Protein AF-A0A4Q4CRZ6-F1 (afdb_monomer_lite)

Secondary structure (DSSP, 8-state):
--HHHHHHHHHTTSSPPPEEETTEEE--HHHHHHHHHHHHHHHTT--HHHHHHHHTTS-TT--HHHHHHHHHHHGGGPPPP-----HHHHHHHHTS---HHHHHHHHHSPPS-----TT------S---

Foldseek 3Di:
DDPVVLVVCVVLVLAAFFDDDPPDGDDDLRRVLSVVLQVQCVQLVDDPVSSSVVCVVPDNPDDSVRSVVVVVVCVVSRDPDDDDDDQVVVCVVVVHNQDPVNVVVVLVPDPPDDDDDPPDDDDPDPDDD

pLDDT: mean 74.37, std 18.29, range [30.5, 92.0]

Sequence (129 aa):
MTVRTVRFYAGRGLIPPPRREGRNGFYGSDHLARLELVRELQAHGLTLSAIEGYLERIPSDATPEEVALHRTLLAPWSPDLPEQMDRATLEVRSGRTLSRFLRYRLCLLPPIRWRSYPGWKKRRSICCF

Radius of gyration: 19.81 Å; chains: 1; bounding box: 44×30×51 Å

Structure (mmCIF, N/CA/C/O backbone):
data_AF-A0A4Q4CRZ6-F1
#
_entry.id   AF-A0A4Q4CRZ6-F1
#
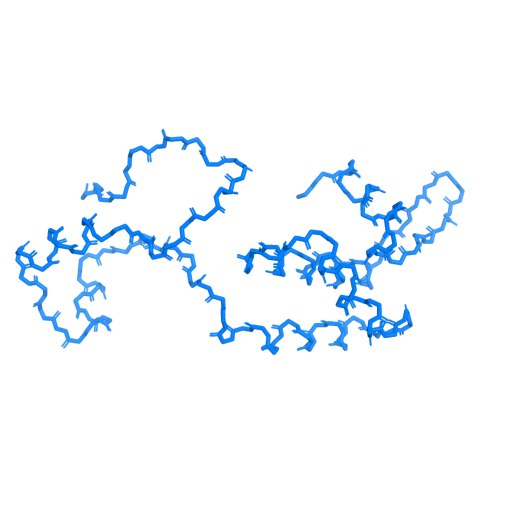loop_
_atom_site.group_PDB
_atom_site.id
_atom_site.type_symbol
_atom_site.label_atom_id
_atom_site.label_alt_id
_atom_site.label_comp_id
_atom_site.label_asym_id
_atom_site.label_entity_id
_atom_site.label_seq_id
_atom_site.pdbx_PDB_ins_code
_atom_site.Cartn_x
_atom_site.Cartn_y
_atom_site.Cartn_z
_atom_site.occupancy
_atom_site.B_iso_or_equiv
_atom_site.auth_seq_id
_atom_site.auth_comp_id
_atom_site.auth_asym_id
_atom_site.auth_atom_id
_atom_site.pdbx_PDB_model_num
ATOM 1 N N . MET A 1 1 ? 0.915 10.493 -2.951 1.00 73.62 1 MET A N 1
ATOM 2 C CA . MET A 1 1 ? -0.490 10.060 -2.757 1.00 73.62 1 MET A CA 1
ATOM 3 C C . MET A 1 1 ? -1.315 11.264 -2.331 1.00 73.62 1 MET A C 1
ATOM 5 O O . MET A 1 1 ? -0.732 12.187 -1.783 1.00 73.62 1 MET A O 1
ATOM 9 N N . THR A 1 2 ? -2.624 11.289 -2.592 1.00 88.38 2 THR A N 1
ATOM 10 C CA . THR A 1 2 ? -3.492 12.414 -2.182 1.00 88.38 2 THR A CA 1
ATOM 11 C C . THR A 1 2 ? -4.305 12.066 -0.934 1.00 88.38 2 THR A C 1
ATOM 13 O O . THR A 1 2 ? -4.561 10.889 -0.678 1.00 88.38 2 THR A O 1
ATOM 16 N N . VAL A 1 3 ? -4.789 13.079 -0.204 1.00 87.50 3 VAL A N 1
ATOM 17 C CA . VAL A 1 3 ? -5.679 12.899 0.964 1.00 87.50 3 VAL A CA 1
ATOM 18 C C . VAL A 1 3 ? -6.948 12.126 0.595 1.00 87.50 3 VAL A C 1
ATOM 20 O O . VAL A 1 3 ? -7.399 11.269 1.352 1.00 87.50 3 VAL A O 1
ATOM 23 N N . ARG A 1 4 ? -7.512 12.382 -0.594 1.00 87.38 4 ARG A N 1
ATOM 24 C CA . ARG A 1 4 ? -8.689 11.660 -1.096 1.00 87.38 4 ARG A CA 1
ATOM 25 C C . ARG A 1 4 ? -8.406 10.165 -1.236 1.00 87.38 4 ARG A C 1
ATOM 27 O O . ARG A 1 4 ? -9.250 9.363 -0.858 1.00 87.38 4 ARG A O 1
ATOM 34 N N . THR A 1 5 ? -7.226 9.797 -1.735 1.00 89.56 5 THR A N 1
ATOM 35 C CA . THR A 1 5 ? -6.828 8.389 -1.867 1.00 89.56 5 THR A CA 1
ATOM 36 C C . THR A 1 5 ? -6.626 7.726 -0.507 1.00 89.56 5 THR A C 1
ATOM 38 O O . THR A 1 5 ? -7.094 6.612 -0.312 1.00 89.56 5 THR A O 1
ATOM 41 N N . VAL A 1 6 ? -6.003 8.421 0.451 1.00 88.94 6 VAL A N 1
ATOM 42 C CA . VAL A 1 6 ? -5.831 7.901 1.820 1.00 88.94 6 VAL A CA 1
ATOM 43 C C . VAL A 1 6 ? -7.191 7.654 2.479 1.00 88.94 6 VAL A C 1
ATOM 45 O O . VAL A 1 6 ? -7.430 6.570 2.999 1.00 88.94 6 VAL A O 1
ATOM 48 N N . ARG A 1 7 ? -8.127 8.609 2.382 1.00 88.38 7 ARG A N 1
ATOM 49 C CA . ARG A 1 7 ? -9.500 8.438 2.896 1.00 88.38 7 ARG A CA 1
ATOM 50 C C . ARG A 1 7 ? -10.256 7.314 2.192 1.00 88.38 7 ARG A C 1
ATOM 52 O O . ARG A 1 7 ? -10.999 6.590 2.840 1.00 88.38 7 ARG A O 1
ATOM 59 N N . PHE A 1 8 ? -10.061 7.167 0.884 1.00 91.00 8 PHE A N 1
ATOM 60 C CA . PHE A 1 8 ? -10.638 6.065 0.119 1.00 91.00 8 PHE A CA 1
ATOM 61 C C . PHE A 1 8 ? -10.120 4.705 0.612 1.00 91.00 8 PHE A C 1
ATOM 63 O O . PHE A 1 8 ? -10.913 3.788 0.792 1.00 91.00 8 PHE A O 1
ATOM 70 N N . TYR A 1 9 ? -8.822 4.585 0.904 1.00 91.62 9 TYR A N 1
ATOM 71 C CA . TYR A 1 9 ? -8.246 3.369 1.488 1.00 91.62 9 TYR A CA 1
ATOM 72 C C . TYR A 1 9 ? -8.724 3.120 2.920 1.00 91.62 9 TYR A C 1
ATOM 74 O O . TYR A 1 9 ? -9.000 1.974 3.263 1.00 91.62 9 TYR A O 1
ATOM 82 N N . ALA A 1 10 ? -8.892 4.176 3.723 1.00 88.50 10 ALA A N 1
ATOM 83 C CA . ALA A 1 10 ? -9.462 4.074 5.067 1.00 88.50 10 ALA A CA 1
ATOM 84 C C . ALA A 1 10 ? -10.902 3.544 5.029 1.00 88.50 10 ALA A C 1
ATOM 86 O O . ALA A 1 10 ? -11.246 2.630 5.767 1.00 88.50 10 ALA A O 1
ATOM 87 N N . GLY A 1 11 ? -11.732 4.079 4.126 1.00 87.94 11 GLY A N 1
ATOM 88 C CA . GLY A 1 11 ? -13.120 3.639 3.957 1.00 87.94 11 GLY A CA 1
ATOM 89 C C . GLY A 1 11 ? -13.256 2.198 3.460 1.00 87.94 11 GLY A C 1
ATOM 90 O O . GLY A 1 11 ? -14.310 1.599 3.633 1.00 87.94 11 GLY A O 1
ATOM 91 N N . ARG A 1 12 ? -12.193 1.643 2.872 1.00 88.50 12 ARG A N 1
ATOM 92 C CA . ARG A 1 12 ? -12.121 0.262 2.386 1.00 88.50 12 ARG A CA 1
ATOM 93 C C . ARG A 1 12 ? -11.367 -0.677 3.343 1.00 88.50 12 ARG A C 1
ATOM 95 O O . ARG A 1 12 ? -11.023 -1.779 2.956 1.00 88.50 12 ARG A O 1
ATOM 102 N N . GLY A 1 13 ? -11.009 -0.225 4.547 1.00 87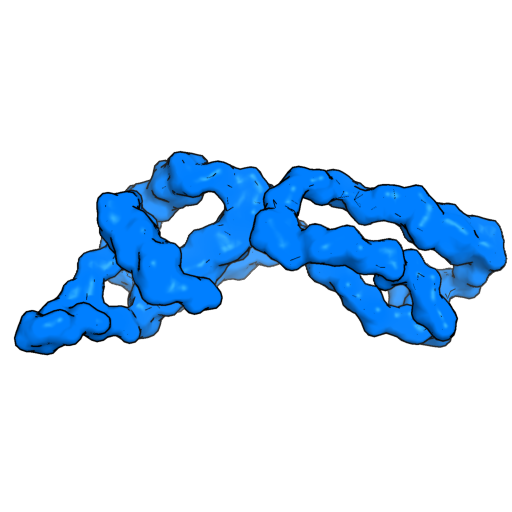.50 13 GLY A N 1
ATOM 103 C CA . GLY A 1 13 ? -10.324 -1.063 5.544 1.00 87.50 13 GLY A CA 1
ATOM 104 C C . GLY A 1 13 ? -8.865 -1.427 5.230 1.00 87.50 13 GLY A C 1
ATOM 105 O O . GLY A 1 13 ? -8.257 -2.208 5.957 1.00 87.50 13 GLY A O 1
ATOM 106 N N . LEU A 1 14 ? -8.256 -0.847 4.188 1.00 88.00 14 LEU A N 1
ATOM 107 C CA . LEU A 1 14 ? -6.861 -1.143 3.823 1.00 88.00 14 LEU A CA 1
ATOM 108 C C . LEU A 1 14 ? -5.865 -0.568 4.841 1.00 88.00 14 LEU A C 1
ATOM 110 O O . LEU A 1 14 ? -4.779 -1.109 5.046 1.00 88.00 14 LEU A O 1
ATOM 114 N N . ILE A 1 15 ? -6.234 0.532 5.493 1.00 89.94 15 ILE A N 1
ATOM 115 C CA . ILE A 1 15 ? -5.440 1.171 6.544 1.00 89.94 15 ILE A CA 1
ATOM 116 C C . ILE A 1 15 ? -6.225 1.191 7.856 1.00 89.94 15 ILE A C 1
ATOM 118 O O . ILE A 1 15 ? -7.458 1.212 7.809 1.00 89.94 15 ILE A O 1
ATOM 122 N N . PRO A 1 16 ? -5.538 1.208 9.013 1.00 84.81 16 PRO A N 1
ATOM 123 C CA . PRO A 1 16 ? -6.199 1.265 10.306 1.00 84.81 16 PRO A CA 1
ATOM 124 C C . PRO A 1 16 ? -7.014 2.561 10.415 1.00 84.81 16 PRO A C 1
ATOM 126 O O . PRO A 1 16 ? -6.698 3.554 9.741 1.00 84.81 16 PRO A O 1
ATOM 129 N N . PRO A 1 17 ? -8.065 2.584 11.249 1.00 83.56 17 PRO A N 1
ATOM 130 C CA . PRO A 1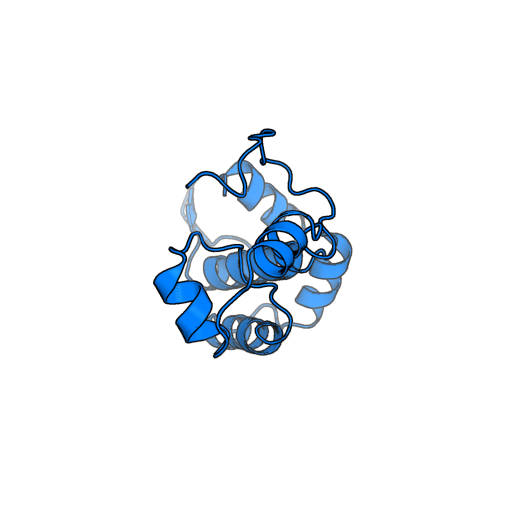 17 ? -8.795 3.813 11.505 1.00 83.56 17 PRO A CA 1
ATOM 131 C C . PRO A 1 17 ? -7.851 4.860 12.127 1.00 83.56 17 PRO A C 1
ATOM 133 O O . PRO A 1 17 ? -7.133 4.546 13.078 1.00 83.56 17 PRO A O 1
ATOM 136 N N . PRO A 1 18 ? -7.858 6.114 11.637 1.00 85.44 18 PRO A N 1
ATOM 137 C CA . PRO A 1 18 ? -6.989 7.152 12.173 1.00 85.44 18 PRO A CA 1
ATOM 138 C C . PRO A 1 18 ? -7.373 7.491 13.611 1.00 85.44 18 PRO A C 1
ATOM 140 O O . PRO A 1 18 ? -8.562 7.542 13.952 1.00 85.44 18 PRO A O 1
ATOM 143 N N . ARG A 1 19 ? -6.376 7.829 14.436 1.00 84.31 19 ARG A N 1
ATOM 144 C CA . ARG A 1 19 ? -6.642 8.406 15.759 1.00 84.31 19 ARG A CA 1
ATOM 145 C C . ARG A 1 19 ? -7.289 9.772 15.574 1.00 84.31 19 ARG A C 1
ATOM 147 O O . ARG A 1 19 ? -6.759 10.626 14.868 1.00 84.31 19 ARG A O 1
ATOM 154 N N . ARG A 1 20 ? -8.466 9.967 16.160 1.00 84.56 20 ARG A N 1
ATOM 155 C CA . ARG A 1 20 ? -9.199 11.232 16.062 1.00 84.56 20 ARG A CA 1
ATOM 156 C C . ARG A 1 20 ? -8.844 12.107 17.254 1.00 84.56 20 ARG A C 1
ATOM 158 O O . ARG A 1 20 ? -9.126 11.732 18.384 1.00 84.56 20 ARG A O 1
ATOM 165 N N . GLU A 1 21 ? -8.300 13.284 16.983 1.00 82.69 21 GLU A N 1
ATOM 166 C CA . GLU A 1 21 ? -8.156 14.353 17.969 1.00 82.69 21 GLU A CA 1
ATOM 167 C C . GLU A 1 21 ? -8.991 15.545 17.496 1.00 82.69 21 GLU A C 1
ATOM 169 O O . GLU A 1 21 ? -8.685 16.225 16.508 1.00 82.69 21 GLU A O 1
ATOM 174 N N . GLY A 1 22 ? -10.128 15.751 18.164 1.00 86.88 22 GLY A N 1
ATOM 175 C CA . GLY A 1 22 ? -11.115 16.752 17.772 1.00 86.88 22 GLY A CA 1
ATOM 176 C C . GLY A 1 22 ? -11.645 16.517 16.353 1.00 86.88 22 GLY A C 1
ATOM 177 O O . GLY A 1 22 ? -12.297 15.512 16.074 1.00 86.88 22 GLY A O 1
ATOM 178 N N . ARG A 1 23 ? -11.382 17.470 15.449 1.00 81.75 23 ARG A N 1
ATOM 179 C CA . ARG A 1 23 ? -11.818 17.420 14.038 1.00 81.75 23 ARG A CA 1
ATOM 180 C C . ARG A 1 23 ? -10.761 16.843 13.090 1.00 81.75 23 ARG A C 1
ATOM 182 O O . ARG A 1 23 ? -11.057 16.650 11.910 1.00 81.75 23 ARG A O 1
ATOM 189 N N . ASN A 1 24 ? -9.558 16.560 13.590 1.00 82.62 24 ASN A N 1
ATOM 190 C CA . ASN A 1 24 ? -8.432 16.103 12.785 1.00 82.62 24 ASN A CA 1
ATOM 191 C C . ASN A 1 24 ? -8.184 14.605 13.005 1.00 82.62 24 ASN A C 1
ATOM 193 O O . ASN A 1 24 ? -8.196 14.105 14.128 1.00 82.62 24 ASN A O 1
ATOM 197 N N . GLY A 1 25 ? -7.974 13.878 11.906 1.00 83.94 25 GLY A N 1
ATOM 198 C CA . GLY A 1 25 ? -7.527 12.487 11.939 1.00 83.94 25 GLY A CA 1
ATOM 199 C C . GLY A 1 25 ? -6.010 12.426 11.813 1.00 83.94 25 GLY A C 1
ATOM 200 O O . GLY A 1 25 ? -5.468 12.901 10.814 1.00 83.94 25 GLY A O 1
ATOM 201 N N . PHE A 1 26 ? -5.349 11.838 12.802 1.00 86.38 26 PHE A N 1
ATOM 202 C CA . PHE A 1 26 ? -3.908 11.636 12.843 1.00 86.38 26 PHE A CA 1
ATOM 203 C C . PHE A 1 26 ? -3.539 10.259 12.292 1.00 86.38 26 PHE A C 1
ATOM 205 O O . PHE A 1 26 ? -4.068 9.229 12.720 1.00 86.38 26 PHE A O 1
ATOM 212 N N . TYR A 1 27 ? -2.599 10.264 11.348 1.00 88.44 27 TYR A N 1
ATOM 213 C CA . TYR A 1 27 ? -2.010 9.071 10.753 1.00 88.44 27 TYR A CA 1
ATOM 214 C C . TYR A 1 27 ? -0.580 8.928 11.279 1.00 88.44 27 TYR A C 1
ATOM 216 O O . TYR A 1 27 ? 0.269 9.770 11.001 1.00 88.44 27 TYR A O 1
ATOM 224 N N . GLY A 1 28 ? -0.341 7.889 12.076 1.00 88.81 28 GLY A N 1
ATOM 225 C CA . GLY A 1 28 ? 0.982 7.516 12.588 1.00 8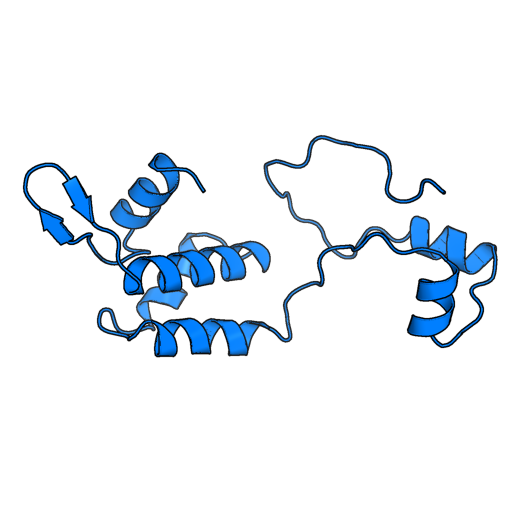8.81 28 GLY A CA 1
ATOM 226 C C . GLY A 1 28 ? 1.748 6.543 11.683 1.00 88.81 28 GLY A C 1
ATOM 227 O O . GLY A 1 28 ? 1.317 6.236 10.569 1.00 88.81 28 GLY A O 1
ATOM 228 N N . SER A 1 29 ? 2.856 6.016 12.204 1.00 89.69 29 SER A N 1
ATOM 229 C CA . SER A 1 29 ? 3.737 5.032 11.553 1.00 89.69 29 SER A CA 1
ATOM 230 C C . SER A 1 29 ? 3.003 3.791 11.042 1.00 89.69 29 SER A C 1
ATOM 232 O O . SER A 1 29 ? 3.268 3.355 9.925 1.00 89.69 29 SER A O 1
ATOM 234 N N . ASP A 1 30 ? 2.022 3.282 11.790 1.00 88.00 30 ASP A N 1
ATOM 235 C CA . ASP A 1 30 ? 1.240 2.091 11.410 1.00 88.00 30 ASP A CA 1
ATOM 236 C C . ASP A 1 30 ? 0.498 2.303 10.082 1.00 88.00 30 ASP A C 1
ATOM 238 O O . ASP A 1 30 ? 0.420 1.429 9.214 1.00 88.00 30 ASP A O 1
ATOM 242 N N . HIS A 1 31 ? -0.008 3.522 9.884 1.00 91.00 31 HIS A N 1
ATOM 243 C CA . HIS A 1 31 ? -0.701 3.900 8.660 1.00 91.00 31 HIS A CA 1
ATOM 244 C C . HIS A 1 31 ? 0.282 4.020 7.497 1.00 91.00 31 HIS A C 1
ATOM 246 O O . HIS A 1 31 ? -0.041 3.607 6.385 1.00 91.00 31 HIS A O 1
ATOM 252 N N . LEU A 1 32 ? 1.473 4.576 7.743 1.00 90.75 32 LEU A N 1
ATOM 253 C CA . LEU A 1 32 ? 2.514 4.709 6.725 1.00 90.75 32 LEU A CA 1
ATOM 254 C C . LEU A 1 32 ? 2.992 3.337 6.242 1.00 90.75 32 LEU A C 1
ATOM 256 O O . LEU A 1 32 ? 3.017 3.111 5.034 1.00 90.75 32 LEU A O 1
ATOM 260 N N . ALA A 1 33 ? 3.263 2.404 7.157 1.00 90.69 33 ALA A N 1
ATOM 261 C CA . ALA A 1 33 ? 3.702 1.054 6.811 1.00 90.69 33 ALA A CA 1
ATOM 262 C C . ALA A 1 33 ? 2.679 0.328 5.919 1.00 90.69 33 ALA A C 1
ATOM 264 O O . ALA A 1 33 ? 3.037 -0.211 4.868 1.00 90.69 33 ALA A O 1
ATOM 265 N N . ARG A 1 34 ? 1.384 0.390 6.269 1.00 91.44 34 ARG A N 1
ATOM 266 C CA . ARG A 1 34 ? 0.314 -0.184 5.432 1.00 91.44 34 ARG A CA 1
ATOM 267 C C . ARG A 1 34 ? 0.173 0.528 4.087 1.00 91.44 34 ARG A C 1
ATOM 269 O O . ARG A 1 34 ? -0.013 -0.137 3.071 1.00 91.44 34 ARG A O 1
ATOM 276 N N . LEU A 1 35 ? 0.278 1.858 4.042 1.00 92.00 35 LEU A N 1
ATOM 277 C CA . LEU A 1 35 ? 0.218 2.606 2.780 1.00 92.00 35 LEU A CA 1
ATOM 278 C C . LEU A 1 35 ? 1.367 2.238 1.840 1.00 92.00 35 LEU A C 1
ATOM 280 O O . LEU A 1 35 ? 1.150 2.123 0.634 1.00 92.00 35 LEU A O 1
ATOM 284 N N . GLU A 1 36 ? 2.571 2.059 2.371 1.00 89.88 36 GLU A N 1
ATOM 285 C CA . GLU A 1 36 ? 3.727 1.638 1.583 1.00 89.88 36 GLU A CA 1
ATOM 286 C C . GLU A 1 36 ? 3.550 0.216 1.049 1.00 89.88 36 GLU A C 1
ATOM 288 O O . GLU A 1 36 ? 3.722 0.003 -0.151 1.00 89.88 36 GLU A O 1
ATOM 293 N N . LEU A 1 37 ? 3.087 -0.719 1.885 1.00 90.19 37 LEU A N 1
ATOM 294 C CA . LEU A 1 37 ? 2.785 -2.089 1.460 1.00 90.19 37 LEU A CA 1
ATOM 295 C C . LEU A 1 37 ? 1.716 -2.125 0.356 1.00 90.19 37 LEU A C 1
ATOM 297 O O . LEU A 1 37 ? 1.894 -2.791 -0.662 1.00 90.19 37 LEU A O 1
ATOM 301 N N . VAL A 1 38 ? 0.632 -1.354 0.499 1.00 90.75 38 VAL A N 1
ATOM 302 C CA . VAL A 1 38 ? -0.407 -1.234 -0.540 1.00 90.75 38 VAL A CA 1
ATOM 303 C C . VAL A 1 38 ? 0.183 -0.720 -1.854 1.00 90.75 38 VAL A C 1
ATOM 305 O O . VAL A 1 38 ? -0.185 -1.212 -2.920 1.00 90.75 38 VAL A O 1
ATOM 308 N N . ARG A 1 39 ? 1.089 0.265 -1.807 1.00 87.69 39 ARG A N 1
ATOM 309 C CA . ARG A 1 39 ? 1.720 0.817 -3.016 1.00 87.69 39 ARG A CA 1
ATOM 310 C C . ARG A 1 39 ? 2.625 -0.198 -3.700 1.00 87.69 39 ARG A C 1
ATOM 312 O O . ARG A 1 39 ? 2.586 -0.273 -4.925 1.00 87.69 39 ARG A O 1
ATOM 319 N N . GLU A 1 40 ? 3.392 -0.970 -2.942 1.00 85.75 40 GLU A N 1
ATOM 320 C CA . GLU A 1 40 ? 4.225 -2.033 -3.508 1.00 85.75 40 GLU A CA 1
ATOM 321 C C . GLU A 1 40 ? 3.375 -3.128 -4.144 1.00 85.75 40 GLU A C 1
ATOM 323 O O . GLU A 1 40 ? 3.556 -3.442 -5.317 1.00 85.75 40 GLU A O 1
ATOM 328 N N . LEU A 1 41 ? 2.354 -3.623 -3.444 1.00 87.44 41 LEU A N 1
ATOM 329 C CA . LEU A 1 41 ? 1.439 -4.625 -3.996 1.00 87.44 41 LEU A CA 1
ATOM 330 C C . LEU A 1 41 ? 0.750 -4.132 -5.284 1.00 87.44 41 LEU A C 1
ATOM 332 O O . LEU A 1 41 ? 0.620 -4.882 -6.254 1.00 87.44 41 LEU A O 1
ATOM 336 N N . GLN A 1 42 ? 0.365 -2.853 -5.344 1.00 86.69 42 GLN A N 1
ATOM 337 C CA . GLN A 1 42 ? -0.137 -2.240 -6.580 1.00 86.69 42 GLN A CA 1
ATOM 338 C C . GLN A 1 42 ? 0.923 -2.180 -7.683 1.00 86.69 42 GLN A C 1
ATOM 340 O O . GLN A 1 42 ? 0.588 -2.391 -8.849 1.00 86.69 42 GLN A O 1
ATOM 345 N N . ALA A 1 43 ? 2.184 -1.904 -7.343 1.00 82.12 43 ALA A N 1
ATOM 346 C CA . ALA A 1 43 ? 3.287 -1.895 -8.301 1.00 82.12 43 ALA A CA 1
ATOM 347 C C . ALA A 1 43 ? 3.528 -3.287 -8.912 1.00 82.12 43 ALA A C 1
ATOM 349 O O . ALA A 1 43 ? 3.825 -3.369 -10.104 1.00 82.12 43 ALA A O 1
ATOM 350 N N . HIS A 1 44 ? 3.279 -4.361 -8.152 1.00 80.44 44 HIS A N 1
ATOM 351 C CA . HIS A 1 44 ? 3.257 -5.744 -8.653 1.00 80.44 44 HIS A CA 1
ATOM 352 C C . HIS A 1 44 ? 2.009 -6.086 -9.494 1.00 80.44 44 HIS A C 1
ATOM 354 O O . HIS A 1 44 ? 1.879 -7.203 -9.997 1.00 80.44 44 HIS A O 1
ATOM 360 N N . GLY A 1 45 ? 1.082 -5.141 -9.681 1.00 83.25 45 GLY A N 1
ATOM 361 C CA . GLY A 1 45 ? -0.102 -5.308 -10.523 1.00 83.25 45 GLY A CA 1
ATOM 362 C C . GLY A 1 45 ? -1.291 -5.978 -9.833 1.00 83.25 45 GLY A C 1
ATOM 363 O O . GLY A 1 45 ? -2.228 -6.398 -10.519 1.00 83.25 45 GLY A O 1
ATOM 364 N N . LEU A 1 46 ? -1.285 -6.075 -8.499 1.00 85.38 46 LEU A N 1
ATOM 365 C CA . LEU A 1 46 ? -2.428 -6.591 -7.748 1.00 85.38 46 LEU A CA 1
ATOM 366 C C . LEU A 1 46 ? -3.599 -5.604 -7.796 1.00 85.38 46 LEU A C 1
ATOM 368 O O . LEU A 1 46 ? -3.442 -4.384 -7.697 1.00 85.38 46 LEU A O 1
ATOM 372 N N . THR A 1 47 ? -4.808 -6.148 -7.937 1.00 89.62 47 THR A N 1
ATOM 373 C CA . THR A 1 47 ? -6.035 -5.354 -7.842 1.00 89.62 47 THR A CA 1
ATOM 374 C C . THR A 1 47 ? -6.295 -4.975 -6.388 1.00 89.62 47 THR A C 1
ATOM 376 O O . THR A 1 47 ? -5.897 -5.684 -5.469 1.00 89.62 47 THR A O 1
ATOM 379 N N . LEU A 1 48 ? -7.031 -3.886 -6.159 1.00 89.06 48 LEU A N 1
ATOM 380 C CA . LEU A 1 48 ? -7.378 -3.461 -4.799 1.00 89.06 48 LEU A CA 1
ATOM 381 C C . LEU A 1 48 ? -8.096 -4.547 -3.983 1.00 89.06 48 LEU A C 1
ATOM 383 O O . LEU A 1 48 ? -7.866 -4.628 -2.787 1.00 89.06 48 LEU A O 1
ATOM 387 N N . SER A 1 49 ? -8.921 -5.385 -4.617 1.00 90.56 49 SER A N 1
ATOM 388 C CA . SER A 1 49 ? -9.613 -6.488 -3.934 1.00 90.56 49 SER A CA 1
ATOM 389 C C . SER A 1 49 ? -8.661 -7.627 -3.553 1.00 90.56 49 SER A C 1
ATOM 391 O O . SER A 1 49 ? -8.793 -8.191 -2.475 1.00 90.56 49 SER A O 1
ATOM 393 N N . ALA A 1 50 ? -7.666 -7.933 -4.392 1.00 88.75 50 ALA A N 1
ATOM 394 C CA . ALA A 1 50 ? -6.633 -8.905 -4.037 1.00 88.75 50 ALA A CA 1
ATOM 395 C C . ALA A 1 50 ? -5.743 -8.392 -2.891 1.00 88.75 50 ALA A C 1
ATOM 397 O O . ALA A 1 50 ? -5.347 -9.160 -2.020 1.00 88.75 50 ALA A O 1
ATOM 398 N N . ILE A 1 51 ? -5.458 -7.086 -2.880 1.00 90.62 51 ILE A N 1
ATOM 399 C CA . ILE A 1 51 ? -4.708 -6.430 -1.801 1.00 90.62 51 ILE A CA 1
ATOM 400 C C . ILE A 1 51 ? -5.496 -6.472 -0.492 1.00 90.62 51 ILE A C 1
ATOM 402 O O . ILE A 1 51 ? -4.917 -6.766 0.544 1.00 90.62 51 ILE A O 1
ATOM 406 N N . GLU A 1 52 ? -6.801 -6.215 -0.537 1.00 91.00 52 GLU A N 1
ATOM 407 C CA . GLU A 1 52 ? -7.701 -6.299 0.618 1.00 91.00 52 GLU A CA 1
ATOM 408 C C . GLU A 1 52 ? -7.622 -7.683 1.278 1.00 91.00 52 GLU A C 1
ATOM 410 O O . GLU A 1 52 ? -7.220 -7.776 2.435 1.00 91.00 52 GLU A O 1
ATOM 415 N N . GLY A 1 53 ? -7.823 -8.760 0.509 1.00 90.00 53 GLY A N 1
ATOM 416 C CA . GLY A 1 53 ? -7.710 -10.128 1.031 1.00 90.00 53 GLY A CA 1
ATOM 417 C C . GLY A 1 53 ? -6.297 -10.523 1.487 1.00 90.00 53 GLY A C 1
ATOM 418 O O . GLY A 1 53 ? -6.136 -11.375 2.358 1.00 90.00 53 GLY A O 1
ATOM 419 N N . TYR A 1 54 ? -5.246 -9.905 0.936 1.00 90.00 54 TYR A N 1
ATOM 420 C CA . TYR A 1 54 ? -3.886 -10.091 1.449 1.00 90.00 54 TYR A CA 1
ATOM 421 C C . TYR A 1 54 ? -3.709 -9.424 2.819 1.00 90.00 54 TYR A C 1
ATOM 423 O O . TYR A 1 54 ? -3.154 -10.032 3.732 1.00 90.00 54 TYR A O 1
ATOM 431 N N . LEU A 1 55 ? -4.198 -8.191 2.972 1.00 89.44 55 LEU A N 1
ATOM 432 C CA . LEU A 1 55 ? -4.088 -7.430 4.216 1.00 89.44 55 LEU A CA 1
ATOM 433 C C . LEU A 1 55 ? -4.961 -7.992 5.340 1.00 89.44 55 LEU A C 1
ATOM 435 O O . LEU A 1 55 ? -4.583 -7.848 6.495 1.00 89.44 55 LEU A O 1
ATOM 439 N N . GLU A 1 56 ? -6.078 -8.648 5.028 1.00 88.81 56 GLU A N 1
ATOM 440 C CA . GLU A 1 56 ? -6.907 -9.360 6.016 1.00 88.81 56 GLU A CA 1
ATOM 441 C C . GLU A 1 56 ? -6.152 -10.490 6.729 1.00 88.81 56 GLU A C 1
ATOM 443 O O . GLU A 1 56 ? -6.493 -10.856 7.851 1.00 88.81 56 GLU A O 1
ATOM 448 N N . ARG A 1 57 ? -5.102 -11.034 6.102 1.00 87.06 57 ARG A N 1
ATOM 449 C CA . ARG A 1 57 ? -4.241 -12.058 6.712 1.00 87.06 57 ARG A CA 1
ATOM 450 C C . ARG A 1 57 ? -3.215 -11.469 7.677 1.00 87.06 57 ARG A C 1
ATOM 452 O O . ARG A 1 57 ? -2.583 -12.228 8.407 1.00 87.06 57 ARG A O 1
ATOM 459 N N . ILE A 1 58 ? -3.012 -10.153 7.638 1.00 86.81 58 ILE A N 1
ATOM 460 C CA . ILE A 1 58 ? -2.111 -9.439 8.538 1.00 86.81 58 ILE A CA 1
ATOM 461 C C . ILE A 1 58 ? -2.944 -8.955 9.732 1.00 86.81 58 ILE A C 1
ATOM 463 O O . ILE A 1 58 ? -3.978 -8.313 9.517 1.00 86.81 58 ILE A O 1
ATOM 467 N N . PRO A 1 59 ? -2.504 -9.215 10.976 1.00 82.81 59 PRO A N 1
ATOM 468 C CA . PRO A 1 59 ? -3.185 -8.711 12.159 1.00 82.81 59 PRO A CA 1
ATOM 469 C C . PRO A 1 59 ? -3.440 -7.199 12.070 1.00 82.81 59 PRO A C 1
ATOM 4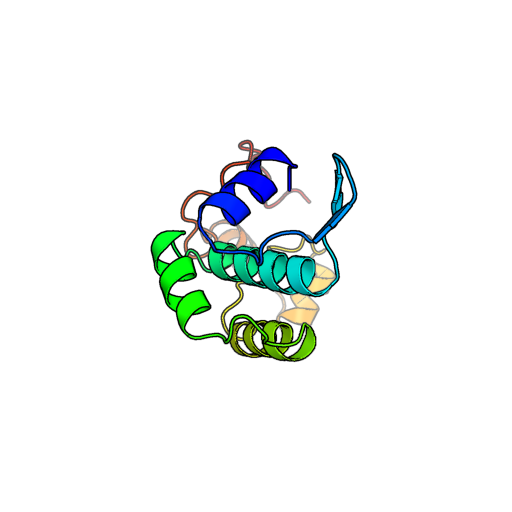71 O O . PRO A 1 59 ? -2.645 -6.428 11.520 1.00 82.81 59 PRO A O 1
ATOM 474 N N . SER A 1 60 ? -4.576 -6.743 12.598 1.00 76.25 60 SER A N 1
ATOM 475 C CA . SER A 1 60 ? -4.907 -5.311 12.632 1.00 76.25 60 SER A CA 1
ATOM 476 C C . SER A 1 60 ? -4.013 -4.512 13.583 1.00 76.25 60 SER A C 1
ATOM 478 O O . SER A 1 60 ? -3.869 -3.304 13.408 1.00 76.25 60 SER A O 1
ATOM 480 N N . ASP A 1 61 ? -3.437 -5.192 14.568 1.00 80.62 61 ASP A N 1
ATOM 481 C CA . ASP A 1 61 ? -2.508 -4.706 15.588 1.00 80.62 61 ASP A CA 1
ATOM 482 C C . ASP A 1 61 ? -1.034 -4.957 15.233 1.00 80.62 61 ASP A C 1
ATOM 484 O O . ASP A 1 61 ? -0.161 -4.688 16.054 1.00 80.62 61 ASP A O 1
ATOM 488 N N . ALA A 1 62 ? -0.756 -5.434 14.013 1.00 84.62 62 ALA A N 1
ATOM 489 C CA . ALA A 1 62 ? 0.603 -5.673 13.553 1.00 84.62 62 ALA A CA 1
ATOM 490 C C . ALA A 1 62 ? 1.444 -4.391 13.610 1.00 84.62 62 ALA A C 1
ATOM 492 O O . ALA A 1 62 ? 0.992 -3.314 13.193 1.00 84.62 62 ALA A O 1
ATOM 493 N N . THR A 1 63 ? 2.681 -4.516 14.086 1.00 89.38 63 THR A N 1
ATOM 494 C CA . THR A 1 63 ? 3.579 -3.367 14.214 1.00 89.38 63 THR A CA 1
ATOM 495 C C . THR A 1 63 ? 4.028 -2.864 12.836 1.00 89.38 63 THR A C 1
ATOM 497 O O . THR A 1 63 ? 3.987 -3.602 11.841 1.00 89.38 63 THR A O 1
ATOM 500 N N . PRO A 1 64 ? 4.495 -1.607 12.724 1.00 87.62 64 PRO A N 1
ATOM 501 C CA . PRO A 1 64 ? 5.054 -1.095 11.478 1.00 87.62 64 PRO A CA 1
ATOM 502 C C . PRO A 1 64 ? 6.181 -1.974 10.927 1.00 87.62 64 PRO A C 1
ATOM 504 O O . PRO A 1 64 ? 6.287 -2.130 9.709 1.00 87.62 64 PRO A O 1
ATOM 507 N N . GLU A 1 65 ? 7.006 -2.554 11.803 1.00 87.50 65 GLU A N 1
ATOM 508 C CA . GLU A 1 65 ? 8.098 -3.452 11.423 1.00 87.50 65 GLU A CA 1
ATOM 509 C C . GLU A 1 65 ? 7.580 -4.776 10.854 1.00 87.50 65 GLU A C 1
ATOM 511 O O . GLU A 1 65 ? 8.078 -5.233 9.825 1.00 87.50 65 GLU A O 1
ATOM 516 N N . GLU A 1 66 ? 6.550 -5.367 11.462 1.00 89.50 66 GLU A N 1
ATOM 517 C CA . GLU A 1 66 ? 5.919 -6.595 10.964 1.00 89.50 66 GLU A CA 1
ATOM 518 C C . GLU A 1 66 ? 5.295 -6.369 9.582 1.00 89.50 66 GLU A C 1
ATOM 520 O O . GLU A 1 66 ? 5.517 -7.144 8.649 1.00 89.50 66 GLU A O 1
ATOM 525 N N . VAL A 1 67 ? 4.591 -5.248 9.400 1.00 89.31 67 VAL A N 1
ATOM 526 C CA . VAL A 1 67 ? 4.046 -4.848 8.094 1.00 89.31 67 VAL A CA 1
ATOM 527 C C . VAL A 1 67 ? 5.168 -4.590 7.080 1.00 89.31 67 VAL A C 1
ATOM 529 O O . VAL A 1 67 ? 5.036 -4.939 5.903 1.00 89.31 67 VAL A O 1
ATOM 532 N N . ALA A 1 68 ? 6.289 -4.008 7.507 1.00 86.56 68 ALA A N 1
ATOM 533 C CA . ALA A 1 68 ? 7.448 -3.794 6.647 1.00 86.56 68 ALA A CA 1
ATOM 534 C C . ALA A 1 68 ? 8.135 -5.109 6.245 1.00 86.56 68 ALA A C 1
ATOM 536 O O . ALA A 1 68 ? 8.599 -5.215 5.111 1.00 86.56 68 ALA A O 1
ATOM 537 N N . LEU A 1 69 ? 8.136 -6.135 7.100 1.00 87.25 69 LEU A N 1
ATOM 538 C CA . LEU A 1 69 ? 8.673 -7.454 6.756 1.00 87.25 69 LEU A CA 1
ATOM 539 C C . LEU A 1 69 ? 7.942 -8.068 5.554 1.00 87.25 69 LEU A C 1
ATOM 541 O O . LEU A 1 69 ? 8.581 -8.634 4.666 1.00 87.25 69 LEU A O 1
ATOM 545 N N . HIS A 1 70 ? 6.620 -7.890 5.469 1.00 85.94 70 HIS A N 1
ATOM 546 C CA . HIS A 1 70 ? 5.846 -8.328 4.306 1.00 85.94 70 HIS A CA 1
ATOM 547 C C . HIS A 1 70 ? 6.320 -7.683 2.999 1.00 85.94 70 HIS A C 1
ATOM 549 O O . HIS A 1 70 ? 6.251 -8.335 1.962 1.00 85.94 70 HIS A O 1
ATOM 555 N N . ARG A 1 71 ? 6.836 -6.449 3.031 1.00 83.12 71 ARG A N 1
ATOM 556 C CA . ARG A 1 71 ? 7.440 -5.798 1.856 1.00 83.12 71 ARG A CA 1
ATOM 557 C C . ARG A 1 71 ? 8.770 -6.422 1.465 1.00 83.12 71 ARG A C 1
ATOM 559 O O . ARG A 1 71 ? 8.995 -6.713 0.295 1.00 83.12 71 ARG A O 1
ATOM 566 N N . THR A 1 72 ? 9.619 -6.732 2.442 1.00 81.50 72 THR A N 1
ATOM 567 C CA . THR A 1 72 ? 10.896 -7.420 2.197 1.00 81.50 72 THR A CA 1
ATOM 568 C C . THR A 1 72 ? 10.692 -8.762 1.489 1.00 81.50 72 THR A C 1
ATOM 570 O O . THR A 1 72 ? 11.461 -9.116 0.597 1.00 81.50 72 THR A O 1
ATOM 573 N N . LEU A 1 73 ? 9.620 -9.486 1.822 1.00 78.88 73 LEU A N 1
ATOM 574 C CA . LEU A 1 73 ? 9.260 -10.742 1.154 1.00 78.88 73 LEU A CA 1
ATOM 575 C C . LEU A 1 73 ? 8.812 -10.552 -0.310 1.00 78.88 73 LEU A C 1
ATOM 577 O O . LEU A 1 73 ? 8.916 -11.488 -1.102 1.00 78.88 73 LEU A O 1
ATOM 581 N N . LEU A 1 74 ? 8.343 -9.358 -0.686 1.00 72.38 74 LEU A N 1
ATOM 582 C CA . LEU A 1 74 ? 7.919 -9.018 -2.052 1.00 72.38 74 LEU A CA 1
ATOM 583 C C . LEU A 1 74 ? 9.082 -8.546 -2.944 1.00 72.38 74 LEU A C 1
ATOM 585 O O . LEU A 1 74 ? 8.991 -8.652 -4.170 1.00 72.38 74 LEU A O 1
ATOM 589 N N . ALA A 1 75 ? 10.192 -8.093 -2.349 1.00 62.91 75 ALA A N 1
ATOM 590 C CA . ALA A 1 75 ? 11.356 -7.534 -3.045 1.00 62.91 75 ALA A CA 1
ATOM 591 C C . ALA A 1 75 ? 11.919 -8.386 -4.207 1.00 62.91 75 ALA A C 1
ATOM 593 O O . ALA A 1 75 ? 12.270 -7.795 -5.229 1.00 62.91 75 ALA A O 1
ATOM 594 N N . PRO A 1 76 ? 11.954 -9.738 -4.155 1.00 60.53 76 PRO A N 1
ATOM 595 C CA . PRO A 1 76 ? 12.469 -10.539 -5.273 1.00 60.53 76 PRO A CA 1
ATOM 596 C C . PRO A 1 76 ? 11.647 -10.427 -6.567 1.00 60.53 76 PRO A C 1
ATOM 598 O O . PRO A 1 76 ? 12.131 -10.782 -7.639 1.00 60.53 76 PRO A O 1
ATOM 601 N N . TRP A 1 77 ? 10.400 -9.957 -6.475 1.00 56.06 77 TRP A N 1
ATOM 602 C CA . TRP A 1 77 ? 9.447 -9.895 -7.586 1.00 56.06 77 TRP A CA 1
ATOM 603 C C . TRP A 1 77 ? 9.166 -8.458 -8.027 1.00 56.06 77 TRP A C 1
ATOM 605 O O . TRP A 1 77 ? 8.238 -8.225 -8.809 1.00 56.06 77 TRP A O 1
ATOM 615 N N . SER A 1 78 ? 9.908 -7.482 -7.491 1.00 55.75 78 SER A N 1
ATOM 616 C CA . SER A 1 78 ? 9.734 -6.082 -7.861 1.00 55.75 78 SER A CA 1
ATOM 617 C C . SER A 1 78 ? 10.464 -5.845 -9.177 1.00 55.75 78 SER A C 1
ATOM 619 O O . SER A 1 78 ? 11.680 -6.033 -9.228 1.00 55.75 78 SER A O 1
ATOM 621 N N . PRO A 1 79 ? 9.765 -5.487 -10.268 1.00 53.31 79 PRO A N 1
ATOM 622 C CA . PRO A 1 79 ? 10.461 -5.060 -11.464 1.00 53.31 79 PRO A CA 1
ATOM 623 C C . PRO A 1 79 ? 11.239 -3.792 -11.113 1.00 53.31 79 PRO A C 1
ATOM 625 O O . PRO A 1 79 ? 10.641 -2.795 -10.699 1.00 53.31 79 PRO A O 1
ATOM 628 N N . ASP A 1 80 ? 12.562 -3.830 -11.281 1.00 57.03 80 ASP A N 1
ATOM 629 C CA . ASP A 1 80 ? 13.381 -2.627 -11.192 1.00 57.03 80 ASP A CA 1
ATOM 630 C C . ASP A 1 80 ? 12.761 -1.553 -12.091 1.00 57.03 80 ASP A C 1
ATOM 632 O O . ASP A 1 80 ? 12.459 -1.788 -13.270 1.00 57.03 80 ASP A O 1
ATOM 636 N N . LEU A 1 81 ? 12.531 -0.366 -11.524 1.00 56.62 81 LEU A N 1
ATOM 637 C CA . LEU A 1 81 ? 12.111 0.770 -12.330 1.00 56.62 81 LEU A CA 1
ATOM 638 C C . LEU A 1 81 ? 13.194 1.014 -13.388 1.00 56.62 81 LEU A C 1
ATOM 640 O O . LEU A 1 81 ? 14.380 0.987 -13.053 1.00 56.62 81 LEU A O 1
ATOM 644 N N . PRO A 1 82 ? 12.821 1.263 -14.655 1.00 62.25 82 PRO A N 1
ATOM 645 C CA . PRO A 1 82 ? 13.805 1.537 -15.688 1.00 62.25 82 PRO A CA 1
ATOM 646 C C . PRO A 1 82 ? 14.612 2.779 -15.300 1.00 62.25 82 PRO A C 1
ATOM 648 O O . PRO A 1 82 ? 14.081 3.889 -15.244 1.00 62.25 82 PRO A O 1
ATOM 651 N N . GLU A 1 83 ? 15.895 2.575 -15.021 1.00 64.81 83 GLU A N 1
ATOM 652 C CA . GLU A 1 83 ? 16.839 3.631 -14.680 1.00 64.81 83 GLU A CA 1
ATOM 653 C C . GLU A 1 83 ? 17.515 4.157 -15.955 1.00 64.81 83 GLU A C 1
ATOM 655 O O . GLU A 1 83 ? 17.878 3.386 -16.847 1.00 64.81 83 GLU A O 1
ATOM 660 N N . GLN A 1 84 ? 17.685 5.479 -16.058 1.00 69.81 84 GLN A N 1
ATOM 661 C CA . GLN A 1 84 ? 18.504 6.066 -17.118 1.00 69.81 84 GLN A CA 1
ATOM 662 C C . GLN A 1 84 ? 19.974 5.937 -16.730 1.00 69.81 84 GLN A C 1
ATOM 664 O O . GLN A 1 84 ? 20.389 6.434 -15.688 1.00 69.81 84 GLN A O 1
ATOM 669 N N . MET A 1 85 ? 20.763 5.287 -17.578 1.00 77.19 85 MET A N 1
ATOM 670 C CA . MET A 1 85 ? 22.194 5.116 -17.361 1.00 77.19 85 MET A CA 1
ATOM 671 C C . MET A 1 85 ? 22.958 5.271 -18.663 1.00 77.19 85 MET A C 1
ATOM 673 O O . MET A 1 85 ? 22.475 4.895 -19.733 1.00 77.19 85 MET A O 1
ATOM 677 N N . ASP A 1 86 ? 24.158 5.835 -18.546 1.00 79.44 86 ASP A N 1
ATOM 678 C CA . ASP A 1 86 ? 25.060 6.000 -19.674 1.00 79.44 86 ASP A CA 1
ATOM 679 C C . ASP A 1 86 ? 25.588 4.642 -20.163 1.00 79.44 86 ASP A C 1
ATOM 681 O O . ASP A 1 86 ? 25.654 3.637 -19.442 1.00 79.44 86 ASP A O 1
ATOM 685 N N . ARG A 1 87 ? 25.979 4.624 -21.431 1.00 69.81 87 ARG A N 1
ATOM 686 C CA . ARG A 1 87 ? 26.480 3.470 -22.158 1.00 69.81 87 ARG A CA 1
ATOM 687 C C . ARG A 1 87 ? 27.640 2.784 -21.448 1.00 69.81 87 ARG A C 1
ATOM 689 O O . ARG A 1 87 ? 27.639 1.557 -21.380 1.00 69.81 87 ARG A O 1
ATOM 696 N N . ALA A 1 88 ? 28.616 3.549 -20.957 1.00 79.31 88 ALA A N 1
ATOM 697 C CA . ALA A 1 88 ? 29.782 2.980 -20.287 1.00 79.31 88 ALA A CA 1
ATOM 698 C C . ALA A 1 88 ? 29.354 2.158 -19.059 1.00 79.31 88 ALA A C 1
ATOM 700 O O . ALA A 1 88 ? 29.772 1.014 -18.890 1.00 79.31 88 ALA A O 1
ATOM 701 N N . THR A 1 89 ? 28.423 2.693 -18.267 1.00 79.88 89 THR A N 1
ATOM 702 C CA . THR A 1 89 ? 27.853 2.024 -17.091 1.00 79.88 89 THR A CA 1
ATOM 703 C C . THR A 1 89 ? 27.069 0.765 -17.463 1.00 79.88 89 THR A C 1
ATOM 705 O O . THR A 1 89 ? 27.174 -0.254 -16.778 1.00 79.88 89 THR A O 1
ATOM 708 N N . LEU A 1 90 ? 26.311 0.796 -18.563 1.00 79.50 90 LEU A N 1
ATOM 709 C CA . LEU A 1 90 ? 25.556 -0.365 -19.043 1.00 79.50 90 LEU A CA 1
ATOM 710 C C . LEU A 1 90 ? 26.473 -1.500 -19.532 1.00 79.50 90 LEU A C 1
ATOM 712 O O . LEU A 1 90 ? 26.214 -2.672 -19.249 1.00 79.50 90 LEU A O 1
ATOM 716 N N . GLU A 1 91 ? 27.550 -1.176 -20.252 1.00 81.75 91 GLU A N 1
ATOM 717 C CA . GLU A 1 91 ? 28.543 -2.160 -20.714 1.00 81.75 91 GLU A CA 1
ATOM 718 C C . GLU A 1 91 ? 29.268 -2.814 -19.521 1.00 81.75 91 GLU A C 1
ATOM 720 O O . GLU A 1 91 ? 29.434 -4.035 -19.500 1.00 81.75 91 GLU A O 1
ATOM 725 N N . VAL A 1 92 ? 29.584 -2.036 -18.478 1.00 82.75 92 VAL A N 1
ATOM 726 C CA . VAL A 1 92 ? 30.150 -2.553 -17.220 1.00 82.75 92 VAL A CA 1
ATOM 727 C C . VAL A 1 92 ? 29.159 -3.462 -16.482 1.00 82.75 92 VAL A C 1
ATOM 729 O O . VAL A 1 92 ? 29.512 -4.593 -16.154 1.00 82.75 92 VAL A O 1
ATOM 732 N N . ARG A 1 93 ? 27.906 -3.029 -16.259 1.00 77.94 93 ARG A N 1
ATOM 733 C CA . ARG A 1 93 ? 26.890 -3.836 -15.541 1.00 77.94 93 ARG A CA 1
ATOM 734 C C . ARG A 1 93 ? 26.512 -5.116 -16.279 1.00 77.94 93 ARG A C 1
ATOM 736 O O . ARG A 1 93 ? 26.244 -6.128 -15.641 1.00 77.94 93 ARG A O 1
ATOM 743 N N . SER A 1 94 ? 26.470 -5.079 -17.609 1.00 79.38 94 SER A N 1
ATOM 744 C CA . SER A 1 94 ? 26.173 -6.266 -18.421 1.00 79.38 94 SER A CA 1
ATOM 745 C C . SER A 1 94 ? 27.369 -7.212 -18.575 1.00 79.38 94 SER A C 1
ATOM 747 O O . SER A 1 94 ? 27.199 -8.319 -19.091 1.00 79.38 94 SER A O 1
ATOM 749 N N . GLY A 1 95 ? 28.569 -6.791 -18.151 1.00 80.31 95 GLY A N 1
ATOM 750 C CA . GLY A 1 95 ? 29.809 -7.557 -18.286 1.00 80.31 95 GLY A CA 1
ATOM 751 C C . GLY A 1 95 ? 30.182 -7.861 -19.739 1.00 80.31 95 GLY A C 1
ATOM 752 O O . GLY A 1 95 ? 30.915 -8.816 -20.001 1.00 80.31 95 GLY A O 1
ATOM 753 N N . ARG A 1 96 ? 29.621 -7.120 -20.704 1.00 76.31 96 ARG A N 1
ATOM 754 C CA . ARG A 1 96 ? 29.775 -7.368 -22.141 1.00 76.31 96 ARG A CA 1
ATOM 755 C C . ARG A 1 96 ? 29.764 -6.055 -22.910 1.00 76.31 96 ARG A C 1
ATOM 757 O O . ARG A 1 96 ? 28.931 -5.184 -22.679 1.00 76.31 96 ARG A O 1
ATOM 764 N N . THR A 1 97 ? 30.626 -5.952 -23.917 1.00 77.19 97 THR A N 1
ATOM 765 C CA . THR A 1 97 ? 30.544 -4.857 -24.886 1.00 77.19 97 THR A CA 1
ATOM 766 C C . THR A 1 97 ? 29.286 -5.033 -25.735 1.00 77.19 97 THR A C 1
ATOM 768 O O . THR A 1 97 ? 29.164 -5.979 -26.518 1.00 77.19 97 THR A O 1
ATOM 771 N N . LEU A 1 98 ? 28.323 -4.126 -25.589 1.00 75.12 98 LEU A N 1
ATOM 772 C CA . LEU A 1 98 ? 27.071 -4.195 -26.337 1.00 75.12 98 LEU A CA 1
ATOM 773 C C . LEU A 1 98 ? 27.296 -3.698 -27.766 1.00 75.12 98 LEU A C 1
ATOM 775 O O . LEU A 1 98 ? 27.539 -2.514 -27.982 1.00 75.12 98 LEU A O 1
ATOM 779 N N . SER A 1 99 ? 27.188 -4.585 -28.760 1.00 73.94 99 SER A N 1
ATOM 780 C CA . SER A 1 99 ? 27.275 -4.217 -30.183 1.00 73.94 99 SER A CA 1
ATOM 781 C C . SER A 1 99 ? 26.147 -3.257 -30.595 1.00 73.94 99 SER A C 1
ATOM 783 O O . SER A 1 99 ? 25.091 -3.215 -29.963 1.00 73.94 99 SER A O 1
ATOM 785 N N . ARG A 1 100 ? 26.319 -2.490 -31.687 1.00 68.81 100 ARG A N 1
ATOM 786 C CA . ARG A 1 100 ? 25.280 -1.553 -32.183 1.00 68.81 100 ARG A CA 1
ATOM 787 C C . ARG A 1 100 ? 23.930 -2.245 -32.412 1.00 68.81 100 ARG A C 1
ATOM 789 O O . ARG A 1 100 ? 22.894 -1.662 -32.110 1.00 68.81 100 ARG A O 1
ATOM 796 N N . PHE A 1 101 ? 23.961 -3.492 -32.874 1.00 61.50 101 PHE A N 1
ATOM 797 C CA . PHE A 1 101 ? 22.777 -4.322 -33.079 1.00 61.50 101 PHE A CA 1
ATOM 798 C C . PHE A 1 101 ? 22.101 -4.735 -31.761 1.00 61.50 101 PHE A C 1
ATOM 800 O O . PHE A 1 101 ? 20.887 -4.594 -31.629 1.00 61.50 101 PHE A O 1
ATOM 807 N N . LEU A 1 102 ? 22.871 -5.177 -30.759 1.00 66.50 102 LEU A N 1
ATOM 808 C CA . LEU A 1 102 ? 22.336 -5.516 -29.433 1.00 66.50 102 LEU A CA 1
ATOM 809 C C . LEU A 1 102 ? 21.754 -4.290 -28.724 1.00 66.50 102 LEU A C 1
ATOM 811 O O . LEU A 1 102 ? 20.696 -4.399 -28.113 1.00 66.50 102 LEU A O 1
ATOM 815 N N . ARG A 1 103 ? 22.381 -3.116 -28.875 1.00 67.06 103 ARG A N 1
ATOM 816 C CA . ARG A 1 103 ? 21.849 -1.841 -28.364 1.00 67.06 103 ARG A CA 1
ATOM 817 C C . ARG A 1 103 ? 20.494 -1.501 -28.980 1.00 67.06 103 ARG A C 1
ATOM 819 O O . ARG A 1 103 ? 19.558 -1.179 -28.257 1.00 67.06 103 ARG A O 1
ATOM 826 N N . TYR A 1 104 ? 20.378 -1.618 -30.304 1.00 65.75 104 TYR A N 1
ATOM 827 C CA . TYR A 1 104 ? 19.119 -1.371 -31.008 1.00 65.75 104 TYR A CA 1
ATOM 828 C C . TYR A 1 104 ? 18.030 -2.356 -30.567 1.00 65.75 104 TYR A C 1
ATOM 830 O O . TYR A 1 104 ? 16.908 -1.957 -30.271 1.00 65.75 104 TYR A O 1
ATOM 838 N N . ARG A 1 105 ? 18.386 -3.637 -30.429 1.00 65.62 105 ARG A N 1
ATOM 839 C CA . ARG A 1 105 ? 17.475 -4.681 -29.956 1.00 65.62 105 ARG A CA 1
ATOM 840 C C . ARG A 1 105 ? 17.028 -4.454 -28.510 1.00 65.62 105 ARG A C 1
ATOM 842 O O . ARG A 1 105 ? 15.853 -4.643 -28.240 1.00 65.62 105 ARG A O 1
ATOM 849 N N . LEU A 1 106 ? 17.911 -3.999 -27.617 1.00 69.25 106 LEU A N 1
ATOM 850 C CA . LEU A 1 106 ? 17.571 -3.627 -26.236 1.00 69.25 106 LEU A CA 1
ATOM 851 C C . LEU A 1 106 ? 16.629 -2.409 -26.171 1.00 69.25 106 LEU A C 1
ATOM 853 O O . LEU A 1 106 ? 15.665 -2.466 -25.418 1.00 69.25 106 LEU A O 1
ATOM 857 N N . CYS A 1 107 ? 16.828 -1.364 -26.994 1.00 63.62 107 CYS A N 1
ATOM 858 C CA . CYS A 1 107 ? 15.873 -0.239 -27.093 1.00 63.62 107 CYS A CA 1
ATOM 859 C C . CYS A 1 107 ? 14.507 -0.668 -27.674 1.00 63.62 107 CYS A C 1
ATOM 861 O O . CYS A 1 107 ? 13.503 -0.003 -27.429 1.00 63.62 107 CYS A O 1
ATOM 863 N N . LEU A 1 108 ? 14.462 -1.743 -28.472 1.00 55.94 108 LEU A N 1
ATOM 864 C CA . LEU A 1 108 ? 13.239 -2.260 -29.098 1.00 55.94 108 LE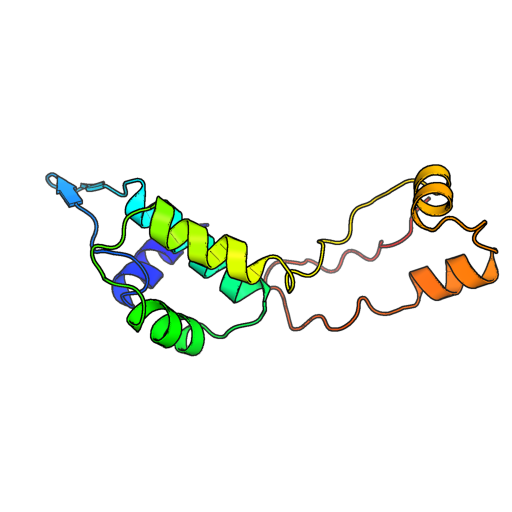U A CA 1
ATOM 865 C C . LEU A 1 108 ? 12.533 -3.352 -28.295 1.00 55.94 108 LEU A C 1
ATOM 867 O O . LEU A 1 108 ? 11.408 -3.716 -28.646 1.00 55.94 108 LEU A O 1
ATOM 871 N N . LEU A 1 109 ? 13.161 -3.892 -27.248 1.00 58.34 109 LEU A N 1
ATOM 872 C CA . LEU A 1 109 ? 12.462 -4.789 -26.344 1.00 58.34 109 LEU A CA 1
ATOM 873 C C . LEU A 1 109 ? 11.374 -3.962 -25.654 1.00 58.34 109 LEU A C 1
ATOM 875 O O . LEU A 1 109 ? 11.703 -3.002 -24.952 1.00 58.34 109 LEU A O 1
ATOM 879 N N . PRO A 1 110 ? 10.081 -4.294 -25.839 1.00 46.88 110 PRO A N 1
ATOM 880 C CA . PRO A 1 110 ? 9.070 -3.713 -24.985 1.00 46.88 110 PRO A CA 1
ATOM 881 C C . PRO A 1 110 ? 9.482 -4.075 -23.560 1.00 46.88 110 PRO A C 1
ATOM 883 O O . PRO A 1 110 ? 9.810 -5.243 -23.309 1.00 46.88 110 PRO A O 1
ATOM 886 N N . PRO A 1 111 ? 9.519 -3.107 -22.633 1.00 54.97 111 PRO A N 1
ATOM 887 C CA . PRO A 1 111 ? 9.821 -3.441 -21.260 1.00 54.97 111 PRO A CA 1
ATOM 888 C C . PRO A 1 111 ? 8.783 -4.492 -20.854 1.00 54.97 111 PRO A C 1
ATOM 890 O O . PRO A 1 111 ? 7.596 -4.367 -21.169 1.00 54.97 111 PRO A O 1
ATOM 893 N N . ILE A 1 112 ? 9.266 -5.632 -20.368 1.00 41.53 112 ILE A N 1
ATOM 894 C CA . ILE A 1 112 ? 8.491 -6.870 -20.351 1.00 41.53 112 ILE A CA 1
ATOM 895 C C . ILE A 1 112 ? 7.281 -6.637 -19.435 1.00 41.53 112 ILE A C 1
ATOM 897 O O . ILE A 1 112 ? 7.417 -6.576 -18.221 1.00 41.53 112 ILE A O 1
ATOM 901 N N . ARG A 1 113 ? 6.102 -6.480 -20.061 1.00 39.31 113 ARG A N 1
ATOM 902 C CA . ARG A 1 113 ? 4.751 -6.435 -19.469 1.00 39.31 113 ARG A CA 1
ATOM 903 C C . ARG A 1 113 ? 4.387 -5.167 -18.667 1.00 39.31 113 ARG A C 1
ATOM 905 O O . ARG A 1 113 ? 4.408 -5.153 -17.446 1.00 39.31 113 ARG A O 1
ATOM 912 N N . TRP A 1 114 ? 3.888 -4.139 -19.364 1.00 38.53 114 TRP A N 1
ATOM 913 C CA . TRP A 1 114 ? 3.296 -2.936 -18.750 1.00 38.53 114 TRP A CA 1
ATOM 914 C C . TRP A 1 114 ? 1.774 -2.996 -18.845 1.00 38.53 114 TRP A C 1
ATOM 916 O O . TRP A 1 114 ? 1.198 -2.743 -19.903 1.00 38.53 114 TRP A O 1
ATOM 926 N N . ARG A 1 115 ? 1.100 -3.326 -17.740 1.00 37.44 115 ARG A N 1
ATOM 927 C CA . ARG A 1 115 ? -0.351 -3.137 -17.616 1.00 37.44 115 ARG A CA 1
ATOM 928 C C . ARG A 1 115 ? -0.584 -1.777 -16.945 1.00 37.44 115 ARG A C 1
ATOM 930 O O . ARG A 1 115 ? -0.319 -1.624 -15.765 1.00 37.44 115 ARG A O 1
ATOM 937 N N . SER A 1 116 ? -1.013 -0.802 -17.751 1.00 39.78 116 SER A N 1
ATOM 938 C CA . SER A 1 116 ? -1.511 0.548 -17.422 1.00 39.78 116 SER A CA 1
ATOM 939 C C . SER A 1 116 ? -1.164 1.132 -16.044 1.00 39.78 116 SER A C 1
ATOM 941 O O . SER A 1 116 ? -1.938 0.997 -15.099 1.00 39.78 116 SER A O 1
ATOM 943 N N . TYR A 1 117 ? -0.091 1.926 -15.972 1.00 35.41 117 TYR A N 1
ATOM 944 C CA . TYR A 1 117 ? 0.110 2.885 -14.880 1.00 35.41 117 TYR A CA 1
ATOM 945 C C . TYR A 1 117 ? -0.656 4.192 -15.183 1.00 35.41 117 TYR A C 1
ATOM 947 O O . TYR A 1 117 ? -0.331 4.876 -16.162 1.00 35.41 117 TYR A O 1
ATOM 955 N N . PRO A 1 118 ? -1.669 4.583 -14.384 1.00 32.22 118 PRO A N 1
ATOM 956 C CA . PRO A 1 118 ? -2.403 5.826 -14.594 1.00 32.22 118 PRO A CA 1
ATOM 957 C C . PRO A 1 118 ? -1.539 7.012 -14.137 1.00 32.22 118 PRO A C 1
ATOM 959 O O . PRO A 1 118 ? -1.393 7.272 -12.947 1.00 32.22 118 PRO A O 1
ATOM 962 N N . GLY A 1 119 ? -0.933 7.717 -15.096 1.00 40.94 119 GLY A N 1
ATOM 963 C CA . GLY A 1 119 ? -0.101 8.904 -14.844 1.00 40.94 119 GLY A CA 1
ATOM 964 C C . GLY A 1 119 ? 1.073 9.082 -15.809 1.00 40.94 119 GLY A C 1
ATOM 965 O O . GLY A 1 119 ? 1.644 10.169 -15.892 1.00 40.94 119 GLY A O 1
ATOM 966 N N . TRP A 1 120 ? 1.408 8.054 -16.591 1.00 36.31 120 TRP A N 1
ATOM 967 C CA . TRP A 1 120 ? 2.453 8.140 -17.609 1.00 36.31 120 TRP A CA 1
ATOM 968 C C . TRP A 1 120 ? 1.915 8.833 -18.871 1.00 36.31 120 TRP A C 1
ATOM 970 O O . TRP A 1 120 ? 1.352 8.207 -19.770 1.00 36.31 120 TRP A O 1
ATOM 980 N N . LYS A 1 121 ? 2.063 10.165 -18.943 1.00 33.00 121 LYS A N 1
ATOM 981 C CA . LYS A 1 121 ? 1.947 10.888 -20.221 1.00 33.00 121 LYS A CA 1
ATOM 982 C C . LYS A 1 121 ? 2.913 10.230 -21.203 1.00 33.00 121 LYS A C 1
ATOM 984 O O . LYS A 1 121 ? 4.093 10.119 -20.887 1.00 33.00 121 LYS A O 1
ATOM 989 N N . LYS A 1 122 ? 2.415 9.846 -22.386 1.00 37.53 122 LYS A N 1
ATOM 990 C CA . LYS A 1 122 ? 3.204 9.442 -23.561 1.00 37.53 122 LYS A CA 1
ATOM 991 C C . LYS A 1 122 ? 4.349 10.439 -23.793 1.00 37.53 122 LYS A C 1
ATOM 993 O O . LYS A 1 122 ? 4.194 11.398 -24.542 1.00 37.53 122 LYS A O 1
ATOM 998 N N . ARG A 1 123 ? 5.505 10.218 -23.177 1.00 31.98 123 ARG A N 1
ATOM 999 C CA . ARG A 1 123 ? 6.769 10.745 -23.668 1.00 31.98 123 ARG A CA 1
ATOM 1000 C C . ARG A 1 123 ? 7.444 9.576 -24.352 1.00 31.98 123 ARG A C 1
ATOM 1002 O O . ARG A 1 123 ? 7.943 8.659 -23.713 1.00 31.98 123 ARG A O 1
ATOM 1009 N N . ARG A 1 124 ? 7.383 9.605 -25.683 1.00 36.34 124 ARG A N 1
ATOM 1010 C CA . ARG A 1 124 ? 8.438 9.017 -26.504 1.00 36.34 124 ARG A CA 1
ATOM 1011 C C . ARG A 1 124 ? 9.756 9.549 -25.937 1.00 36.34 124 ARG A C 1
ATOM 1013 O O . ARG A 1 124 ? 9.927 10.759 -25.948 1.00 36.34 124 ARG A O 1
ATOM 1020 N N . SER A 1 125 ? 10.547 8.669 -25.338 1.00 37.75 125 SER A N 1
ATOM 1021 C CA . SER A 1 125 ? 11.998 8.766 -25.115 1.00 37.75 125 SER A CA 1
ATOM 1022 C C . SER A 1 125 ? 12.357 7.847 -23.957 1.00 37.75 125 SER A C 1
ATOM 1024 O O . SER A 1 125 ? 12.653 8.274 -22.848 1.00 37.75 125 SER A O 1
ATOM 1026 N N . ILE A 1 126 ? 12.318 6.549 -24.235 1.00 39.81 126 ILE A N 1
ATOM 1027 C CA . ILE A 1 126 ? 13.408 5.697 -23.778 1.00 39.81 126 ILE A CA 1
ATOM 1028 C C . ILE A 1 126 ? 14.342 5.643 -24.988 1.00 39.81 126 ILE A C 1
ATOM 1030 O O . ILE A 1 126 ? 13.878 5.408 -26.102 1.00 39.81 126 ILE A O 1
ATOM 1034 N N . CYS A 1 127 ? 15.618 5.944 -24.762 1.00 40.31 127 CYS A N 1
ATOM 1035 C CA . CYS A 1 127 ? 16.658 6.205 -25.761 1.00 40.31 127 CYS A CA 1
ATOM 1036 C C . CYS A 1 127 ? 16.609 7.625 -26.370 1.00 40.31 127 CYS A C 1
ATOM 1038 O O . CYS A 1 127 ? 16.174 7.819 -27.500 1.00 40.31 127 CYS A O 1
ATOM 1040 N N . CYS A 1 128 ? 17.140 8.613 -25.644 1.00 30.50 128 CYS A N 1
ATOM 1041 C CA . CYS A 1 128 ? 17.902 9.690 -26.280 1.00 30.50 128 CYS A CA 1
ATOM 1042 C C . CYS A 1 128 ? 19.268 9.763 -25.593 1.00 30.50 128 CYS A C 1
ATOM 1044 O O . CYS A 1 128 ? 19.335 9.890 -24.374 1.00 30.50 128 CYS A O 1
ATOM 1046 N N . PHE A 1 129 ? 20.297 9.565 -26.416 1.00 33.38 129 PHE A N 1
ATOM 1047 C CA . PHE A 1 129 ? 21.692 9.916 -26.168 1.00 33.38 129 PHE A CA 1
ATOM 1048 C C . PHE A 1 129 ? 21.832 11.390 -25.777 1.00 33.38 129 PHE A C 1
ATOM 1050 O O . PHE A 1 129 ? 20.985 12.186 -26.247 1.00 33.38 129 PHE A O 1
#